Protein AF-A0A0F8ZDN7-F1 (afdb_monomer_lite)

Structure (mmCIF, N/CA/C/O backbone):
data_AF-A0A0F8ZDN7-F1
#
_entry.id   AF-A0A0F8ZDN7-F1
#
loop_
_atom_site.group_PDB
_atom_site.id
_atom_site.type_symbol
_atom_site.label_atom_id
_atom_site.label_alt_id
_atom_site.label_comp_id
_atom_site.label_asym_id
_atom_site.label_entity_id
_atom_site.label_seq_id
_atom_site.pdbx_PDB_ins_code
_atom_site.Cartn_x
_atom_site.Cartn_y
_atom_site.Cartn_z
_atom_site.occupancy
_atom_site.B_iso_or_equiv
_atom_site.auth_seq_id
_atom_site.auth_comp_id
_atom_site.auth_asym_id
_atom_site.auth_atom_id
_atom_site.pdbx_PDB_model_num
ATOM 1 N N . MET A 1 1 ? 13.975 -1.888 6.399 1.00 60.91 1 MET A N 1
ATOM 2 C CA . MET A 1 1 ? 14.126 -1.270 5.059 1.00 60.91 1 MET A CA 1
ATOM 3 C C . MET A 1 1 ? 15.285 -1.839 4.228 1.00 60.91 1 MET A C 1
ATOM 5 O O . MET A 1 1 ? 15.187 -1.721 3.017 1.00 60.91 1 MET A O 1
ATOM 9 N N . LYS A 1 2 ? 16.333 -2.465 4.804 1.00 70.50 2 LYS A N 1
ATOM 10 C CA . LYS A 1 2 ? 17.450 -3.062 4.029 1.00 70.50 2 LYS A CA 1
ATOM 11 C C . LYS A 1 2 ? 17.024 -4.209 3.092 1.0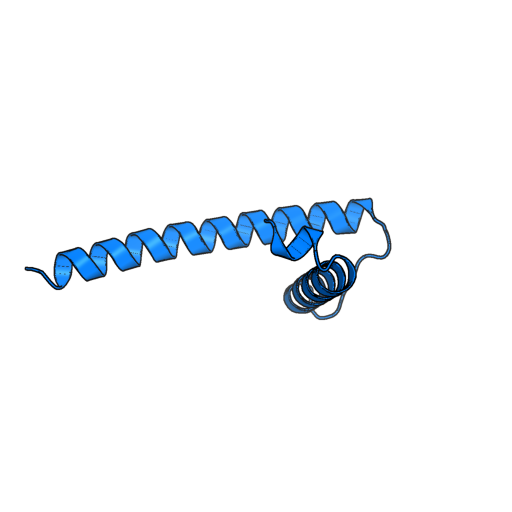0 70.50 2 LYS A C 1
ATOM 13 O O . LYS A 1 2 ? 17.300 -4.138 1.905 1.00 70.50 2 LYS A O 1
ATOM 18 N N . TRP A 1 3 ? 16.211 -5.143 3.582 1.00 76.19 3 TRP A N 1
ATOM 19 C CA . TRP A 1 3 ? 15.775 -6.321 2.815 1.00 76.19 3 TRP A CA 1
ATOM 20 C C . TRP A 1 3 ? 15.060 -6.003 1.485 1.00 76.19 3 TRP A C 1
ATOM 22 O O . TRP A 1 3 ? 15.357 -6.591 0.455 1.00 76.19 3 TRP A O 1
ATOM 32 N N . ALA A 1 4 ? 14.166 -5.008 1.465 1.00 70.88 4 ALA A N 1
ATOM 33 C CA . ALA A 1 4 ? 13.445 -4.626 0.243 1.00 70.88 4 ALA A CA 1
ATOM 34 C C . ALA A 1 4 ? 14.348 -3.981 -0.826 1.00 70.88 4 ALA A C 1
ATOM 36 O O . ALA A 1 4 ? 13.999 -3.986 -2.004 1.00 70.88 4 ALA A O 1
ATOM 37 N N . LYS A 1 5 ? 15.495 -3.415 -0.420 1.00 73.69 5 LYS A N 1
ATOM 38 C CA . LYS A 1 5 ? 16.513 -2.905 -1.349 1.00 73.69 5 LYS A CA 1
ATOM 39 C C . LYS A 1 5 ? 17.387 -4.033 -1.903 1.00 73.69 5 LYS A C 1
ATOM 41 O O . LYS A 1 5 ? 17.809 -3.941 -3.047 1.00 73.69 5 LYS A O 1
ATOM 46 N N . GLU A 1 6 ? 17.623 -5.078 -1.112 1.00 82.88 6 GLU A N 1
ATOM 47 C CA . GLU A 1 6 ? 18.378 -6.276 -1.509 1.00 82.88 6 GLU A CA 1
ATOM 48 C C . GLU A 1 6 ? 17.556 -7.201 -2.430 1.00 82.88 6 GLU A C 1
ATOM 50 O O . GLU A 1 6 ? 18.103 -7.762 -3.374 1.00 82.88 6 GLU A O 1
ATOM 55 N N . HIS A 1 7 ? 16.231 -7.283 -2.235 1.00 84.50 7 HIS A N 1
ATOM 56 C CA . HIS A 1 7 ? 15.321 -8.145 -3.008 1.00 84.50 7 HIS A CA 1
ATOM 57 C C . HIS A 1 7 ? 14.193 -7.349 -3.701 1.00 84.50 7 HIS A C 1
ATOM 59 O O . HIS A 1 7 ? 13.014 -7.474 -3.348 1.00 84.50 7 HIS A O 1
ATOM 65 N N . PRO A 1 8 ? 14.502 -6.529 -4.724 1.00 81.88 8 PRO A N 1
ATOM 66 C CA . PRO A 1 8 ? 13.527 -5.614 -5.323 1.00 81.88 8 PRO A CA 1
ATOM 67 C C . PRO A 1 8 ? 12.380 -6.330 -6.053 1.00 81.88 8 PRO A C 1
ATOM 69 O O . PRO A 1 8 ? 11.251 -5.837 -6.076 1.00 81.88 8 PRO A O 1
ATOM 72 N N . ARG A 1 9 ? 12.639 -7.504 -6.647 1.00 82.62 9 ARG A N 1
ATOM 73 C CA . ARG A 1 9 ? 11.609 -8.287 -7.353 1.00 82.62 9 ARG A CA 1
ATOM 74 C C . A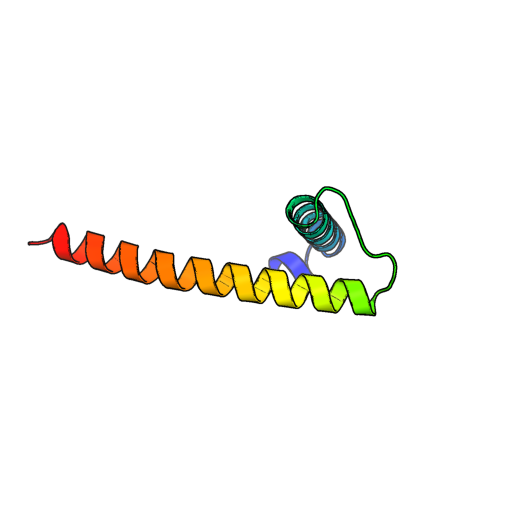RG A 1 9 ? 10.604 -8.902 -6.384 1.00 82.62 9 ARG A C 1
ATOM 76 O O . ARG A 1 9 ? 9.404 -8.796 -6.613 1.00 82.62 9 ARG A O 1
ATOM 83 N N . GLU A 1 10 ? 11.086 -9.498 -5.300 1.00 83.69 10 GLU A N 1
ATOM 84 C CA . GLU A 1 10 ? 10.240 -10.114 -4.273 1.00 83.69 10 GLU 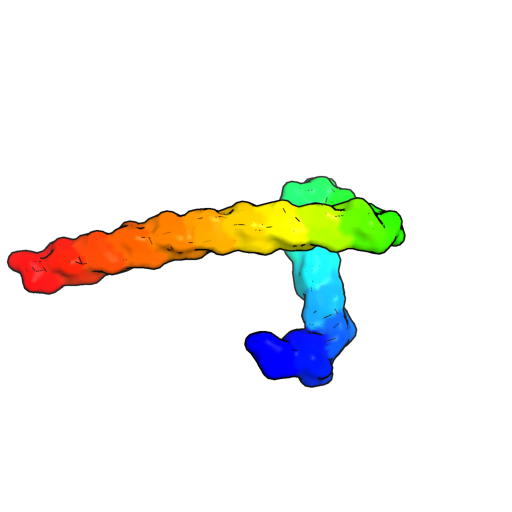A CA 1
ATOM 85 C C . GLU A 1 10 ? 9.417 -9.060 -3.531 1.00 83.69 10 GLU A C 1
ATOM 87 O O . GLU A 1 10 ? 8.218 -9.238 -3.323 1.00 83.69 10 GLU A O 1
ATOM 92 N N . ALA A 1 11 ? 10.025 -7.910 -3.222 1.00 81.44 11 ALA A N 1
ATOM 93 C CA . ALA A 1 11 ? 9.318 -6.781 -2.627 1.00 81.44 11 ALA A CA 1
ATOM 94 C C . ALA A 1 11 ? 8.162 -6.293 -3.518 1.00 81.44 11 ALA A C 1
ATOM 96 O O . ALA A 1 11 ? 7.059 -6.054 -3.024 1.00 81.44 11 ALA A O 1
ATOM 97 N N . LYS A 1 12 ? 8.388 -6.203 -4.836 1.00 82.12 12 LYS A N 1
ATOM 98 C CA . LYS A 1 12 ? 7.350 -5.823 -5.805 1.00 82.12 12 LYS A CA 1
ATOM 99 C C . LYS A 1 12 ? 6.213 -6.848 -5.867 1.00 82.12 12 LYS A C 1
ATOM 101 O O . LYS A 1 12 ? 5.049 -6.455 -5.918 1.00 82.12 12 LYS A O 1
ATOM 106 N N . TRP A 1 13 ? 6.541 -8.140 -5.840 1.00 83.44 13 TRP A N 1
ATOM 107 C CA . TRP A 1 13 ? 5.557 -9.227 -5.818 1.00 83.44 13 TRP A CA 1
ATOM 108 C C . TRP A 1 13 ? 4.693 -9.213 -4.556 1.00 83.44 13 TRP A C 1
ATOM 110 O O . TRP A 1 13 ? 3.473 -9.344 -4.644 1.00 83.44 13 TRP A O 1
ATOM 120 N N . LEU A 1 14 ? 5.309 -9.008 -3.391 1.00 83.31 14 LEU A N 1
ATOM 121 C CA . LEU A 1 14 ? 4.593 -8.893 -2.120 1.00 83.31 14 LEU A CA 1
ATOM 122 C C . LEU A 1 14 ? 3.654 -7.685 -2.110 1.00 83.31 14 LEU A C 1
ATOM 124 O O . LEU A 1 14 ? 2.503 -7.808 -1.696 1.00 83.31 14 LEU A O 1
ATOM 128 N N . GLU A 1 15 ? 4.117 -6.535 -2.603 1.00 80.31 15 GLU A N 1
ATOM 129 C CA . GLU A 1 15 ? 3.285 -5.337 -2.736 1.00 80.31 15 GLU A CA 1
ATOM 130 C C . GLU A 1 15 ? 2.068 -5.603 -3.638 1.00 80.31 15 GLU A C 1
ATOM 132 O O . GLU A 1 15 ? 0.937 -5.269 -3.287 1.00 80.31 15 GLU A O 1
ATOM 137 N N . GLU A 1 16 ? 2.282 -6.265 -4.776 1.00 82.06 16 GLU A N 1
ATOM 138 C CA . GLU A 1 16 ? 1.215 -6.631 -5.704 1.00 82.06 16 GLU A CA 1
ATOM 139 C C . GLU A 1 16 ? 0.195 -7.597 -5.096 1.00 82.06 16 GLU A C 1
ATOM 141 O O . GLU A 1 16 ? -1.010 -7.373 -5.231 1.00 82.06 16 GLU A O 1
ATOM 146 N N . MET A 1 17 ? 0.652 -8.632 -4.387 1.00 84.38 17 MET A N 1
ATOM 147 C CA . MET A 1 17 ? -0.238 -9.557 -3.681 1.00 84.38 17 MET A CA 1
ATOM 148 C C . MET A 1 17 ? -1.087 -8.848 -2.631 1.00 84.38 17 MET A C 1
ATOM 150 O O . MET A 1 17 ? -2.283 -9.114 -2.543 1.00 84.38 17 MET A O 1
ATOM 154 N N . VAL A 1 18 ? -0.491 -7.951 -1.843 1.00 81.75 18 VAL A N 1
ATOM 155 C CA . VAL A 1 18 ? -1.214 -7.218 -0.795 1.00 81.75 18 VAL A CA 1
ATOM 156 C C . VAL A 1 18 ? -2.284 -6.323 -1.410 1.00 81.75 18 VAL A C 1
ATOM 158 O O . VAL A 1 18 ? -3.434 -6.376 -0.986 1.00 81.75 18 VAL A O 1
ATOM 161 N N . ILE A 1 19 ? -1.943 -5.562 -2.453 1.00 79.44 19 ILE A N 1
ATOM 162 C CA . ILE A 1 19 ? -2.912 -4.700 -3.145 1.00 79.44 19 ILE A CA 1
ATOM 163 C C . ILE A 1 19 ? -4.052 -5.533 -3.732 1.00 79.44 19 ILE A C 1
ATOM 165 O O . ILE A 1 19 ? -5.217 -5.203 -3.529 1.00 79.44 19 ILE A O 1
ATOM 169 N N . ARG A 1 20 ? -3.735 -6.640 -4.416 1.00 81.44 20 ARG A N 1
ATOM 170 C CA . ARG A 1 20 ? -4.753 -7.538 -4.978 1.00 81.44 20 ARG A CA 1
ATOM 171 C C . ARG A 1 20 ? -5.637 -8.138 -3.894 1.00 81.44 20 ARG A C 1
ATOM 173 O O . ARG A 1 20 ? -6.844 -8.198 -4.081 1.00 81.44 20 ARG A O 1
ATOM 180 N N . ARG A 1 21 ? -5.069 -8.573 -2.769 1.00 81.06 21 ARG A N 1
ATOM 181 C CA . ARG A 1 21 ? -5.830 -9.167 -1.661 1.00 81.06 21 ARG A CA 1
ATOM 182 C C . ARG A 1 21 ? -6.835 -8.180 -1.073 1.00 81.06 21 ARG A C 1
ATOM 184 O O . ARG A 1 21 ? -7.979 -8.554 -0.847 1.00 81.06 21 ARG A O 1
ATOM 191 N N . GLU A 1 22 ? -6.416 -6.939 -0.862 1.00 78.94 22 GLU A N 1
ATOM 192 C CA . GLU A 1 22 ? -7.259 -5.897 -0.263 1.00 78.94 22 GLU A CA 1
ATOM 193 C C . GLU A 1 22 ? -8.299 -5.338 -1.249 1.00 78.94 22 GLU A C 1
ATOM 195 O O . GLU A 1 22 ? -9.366 -4.894 -0.839 1.00 78.94 22 GLU A O 1
ATOM 200 N N . LEU A 1 23 ? -8.021 -5.393 -2.557 1.00 78.75 23 LEU A N 1
ATOM 201 C CA . LEU A 1 23 ? -8.909 -4.895 -3.615 1.00 78.75 23 LEU A CA 1
ATOM 202 C C . LEU A 1 23 ? -9.681 -6.007 -4.350 1.00 78.75 23 LEU A C 1
ATOM 204 O O . LEU A 1 23 ? -10.149 -5.792 -5.467 1.00 78.75 23 LEU A O 1
ATOM 208 N N . GLY A 1 24 ? -9.793 -7.208 -3.772 1.00 80.75 24 GLY A N 1
ATOM 209 C CA . GLY A 1 24 ? -10.598 -8.297 -4.346 1.00 80.75 24 GLY A CA 1
ATOM 210 C C . GLY A 1 24 ? -10.096 -8.824 -5.699 1.00 80.75 24 GLY A C 1
ATOM 211 O O . GLY A 1 24 ? -10.885 -9.183 -6.564 1.00 80.75 24 GLY A O 1
ATOM 212 N N . GLY A 1 25 ? -8.780 -8.844 -5.908 1.00 79.56 25 GLY A N 1
ATOM 213 C CA . GLY A 1 25 ? -8.119 -9.309 -7.131 1.00 79.56 25 GLY A CA 1
ATOM 214 C C . GLY A 1 25 ? -7.739 -8.194 -8.108 1.00 79.56 25 GLY A C 1
ATOM 215 O O . GLY A 1 25 ? -6.998 -8.447 -9.061 1.00 79.56 25 GLY A O 1
ATOM 216 N N . TYR A 1 26 ? -8.177 -6.955 -7.866 1.00 78.12 26 TYR A N 1
ATOM 217 C CA . TYR A 1 26 ? -7.838 -5.823 -8.722 1.00 78.12 26 TYR A CA 1
ATOM 218 C C . TYR A 1 26 ? -6.408 -5.322 -8.479 1.00 78.12 26 TYR A C 1
ATOM 220 O O . TYR A 1 26 ? -5.997 -5.056 -7.350 1.00 78.12 26 TYR A O 1
ATOM 228 N N . TYR A 1 27 ? -5.658 -5.135 -9.568 1.00 78.50 27 TYR A N 1
ATOM 229 C CA . TYR A 1 27 ? -4.345 -4.499 -9.542 1.00 78.50 27 TYR A CA 1
ATOM 230 C C . TYR A 1 27 ? -4.263 -3.377 -10.583 1.00 78.50 27 TYR A C 1
ATOM 232 O O . TYR A 1 27 ? -4.345 -3.644 -11.788 1.00 78.50 27 TYR A O 1
ATOM 240 N N . PRO A 1 28 ? -4.112 -2.112 -10.157 1.00 78.56 28 PRO A N 1
ATOM 241 C CA . PRO A 1 28 ? -4.065 -0.991 -11.083 1.00 78.56 28 PRO A CA 1
ATOM 242 C C . PRO A 1 28 ? -2.792 -1.027 -11.942 1.00 78.56 28 PRO A C 1
ATOM 244 O O . PRO A 1 28 ? -1.679 -0.932 -11.431 1.00 78.56 28 PRO A O 1
ATOM 247 N N . LYS A 1 29 ? -2.967 -1.080 -13.271 1.00 84.06 29 LYS A N 1
ATOM 248 C CA . LYS A 1 29 ? -1.866 -0.959 -14.249 1.00 84.06 29 LYS A CA 1
ATOM 249 C C . LYS A 1 29 ? -1.270 0.454 -14.300 1.00 84.06 29 LYS A C 1
ATOM 251 O O . LYS A 1 29 ? -0.112 0.620 -14.663 1.00 84.06 29 LYS A O 1
ATOM 256 N N . ASN A 1 30 ? -2.061 1.473 -13.948 1.00 87.81 30 ASN A N 1
ATOM 257 C CA . ASN A 1 30 ? -1.597 2.857 -13.910 1.00 87.81 30 ASN A CA 1
ATOM 258 C C . ASN A 1 30 ? -0.702 3.075 -12.670 1.00 87.81 30 ASN A C 1
ATOM 260 O O . ASN A 1 30 ? -1.180 2.869 -11.547 1.00 87.81 30 ASN A O 1
ATOM 264 N N . PRO A 1 31 ? 0.554 3.527 -12.846 1.00 81.38 31 PRO A N 1
ATOM 265 C CA . PRO A 1 31 ? 1.510 3.674 -11.750 1.00 81.38 31 PRO A CA 1
ATOM 266 C C . PRO A 1 31 ? 1.054 4.676 -10.681 1.00 81.38 31 PRO A C 1
ATOM 268 O O . PRO A 1 31 ? 1.313 4.457 -9.499 1.00 81.38 31 PRO A O 1
ATOM 271 N N . LEU A 1 32 ? 0.317 5.725 -11.060 1.00 84.00 32 LEU A N 1
ATOM 272 C CA . LEU A 1 32 ? -0.189 6.727 -10.122 1.00 84.00 32 LEU A CA 1
ATOM 273 C C . LEU A 1 32 ? -1.296 6.149 -9.229 1.00 84.00 32 LEU A C 1
ATOM 275 O O . LEU A 1 32 ? -1.271 6.310 -8.010 1.00 84.00 32 LEU A O 1
ATOM 279 N N . LYS A 1 33 ? -2.234 5.399 -9.826 1.00 79.69 33 LYS A N 1
ATOM 280 C CA . LYS A 1 33 ? -3.283 4.689 -9.073 1.00 79.69 33 LYS A CA 1
ATOM 281 C C . LYS A 1 33 ? -2.683 3.629 -8.148 1.00 79.69 33 LYS A C 1
ATOM 283 O O . LYS A 1 33 ? -3.166 3.455 -7.035 1.00 79.69 33 LYS A O 1
ATOM 288 N N . ARG A 1 34 ? -1.624 2.947 -8.593 1.00 82.25 34 ARG A N 1
ATOM 289 C CA . ARG A 1 34 ? -0.882 1.975 -7.781 1.00 82.25 34 ARG A CA 1
ATOM 290 C C . ARG A 1 34 ? -0.253 2.635 -6.558 1.00 82.25 34 ARG A C 1
ATOM 292 O O . ARG A 1 34 ? -0.524 2.189 -5.451 1.00 82.25 34 ARG A O 1
ATOM 299 N N . ALA A 1 35 ? 0.499 3.719 -6.750 1.00 80.94 35 ALA A N 1
ATOM 300 C CA . ALA A 1 35 ? 1.119 4.456 -5.650 1.00 80.94 35 ALA A CA 1
ATOM 301 C C . ALA A 1 35 ? 0.078 4.941 -4.629 1.00 80.94 35 ALA A C 1
ATOM 303 O O . ALA A 1 35 ? 0.248 4.732 -3.432 1.00 80.94 35 ALA A O 1
ATOM 304 N N . PHE A 1 36 ? -1.038 5.501 -5.106 1.00 82.56 36 PHE A N 1
ATOM 305 C CA . PHE A 1 36 ? -2.134 5.952 -4.249 1.00 82.56 36 PHE A CA 1
ATOM 306 C C . PHE A 1 36 ? -2.716 4.820 -3.388 1.00 82.56 36 PHE A C 1
ATOM 308 O O . PHE A 1 36 ? -2.845 4.969 -2.172 1.00 82.56 36 PHE A O 1
ATOM 315 N N . MET A 1 37 ? -3.005 3.664 -3.996 1.00 78.88 37 MET A N 1
ATOM 316 C CA . MET A 1 37 ? -3.522 2.499 -3.272 1.00 78.88 37 MET A CA 1
ATOM 317 C C . MET A 1 37 ? -2.508 1.958 -2.258 1.00 78.88 37 MET A C 1
ATOM 319 O O . MET A 1 37 ? -2.877 1.716 -1.109 1.00 78.88 37 MET A O 1
ATOM 323 N N . SER A 1 38 ? -1.228 1.839 -2.628 1.00 78.06 38 SER A N 1
ATOM 324 C CA . SER A 1 38 ? -0.163 1.431 -1.700 1.00 78.06 38 SER A CA 1
ATOM 325 C C . SER A 1 38 ? -0.070 2.365 -0.492 1.00 78.06 38 SER A C 1
ATOM 327 O O . SER A 1 38 ? 0.054 1.901 0.644 1.00 78.06 38 SER A O 1
ATOM 329 N N . THR A 1 39 ? -0.165 3.680 -0.710 1.00 81.88 39 THR A N 1
ATOM 330 C CA . THR A 1 39 ? -0.129 4.680 0.364 1.00 81.88 39 THR A CA 1
ATOM 331 C C . THR A 1 39 ? -1.322 4.544 1.305 1.00 81.88 39 THR A C 1
ATOM 333 O O . THR A 1 39 ? -1.131 4.545 2.523 1.00 81.88 39 THR A O 1
ATOM 336 N N . ILE A 1 40 ? -2.538 4.385 0.772 1.00 81.69 40 ILE A N 1
ATOM 337 C CA . ILE A 1 40 ? -3.744 4.207 1.594 1.00 81.69 40 ILE A CA 1
ATOM 338 C C . ILE A 1 40 ? -3.660 2.917 2.411 1.00 81.69 40 ILE A C 1
ATOM 340 O O . ILE A 1 40 ? -3.889 2.951 3.621 1.00 81.69 40 ILE A O 1
ATOM 344 N N . LEU A 1 41 ? -3.279 1.798 1.791 1.00 78.81 41 LEU A N 1
ATOM 345 C CA . LEU A 1 41 ? -3.138 0.513 2.483 1.00 78.81 41 LEU A CA 1
ATOM 346 C C . LEU A 1 41 ? -2.045 0.561 3.558 1.00 78.81 41 LEU A C 1
ATOM 348 O O . LEU A 1 41 ? -2.239 0.068 4.670 1.00 78.81 41 LEU A O 1
ATOM 352 N N . GLY A 1 42 ? -0.919 1.219 3.274 1.00 75.38 42 GLY A N 1
ATOM 353 C CA . GLY A 1 42 ? 0.139 1.454 4.255 1.00 75.38 42 GLY A CA 1
ATOM 354 C C . GLY A 1 42 ? -0.326 2.317 5.433 1.00 75.38 42 GLY A C 1
ATOM 355 O O . GLY A 1 42 ? -0.041 1.999 6.591 1.00 75.38 42 GLY A O 1
ATOM 356 N N . ALA A 1 43 ? -1.088 3.382 5.165 1.00 73.62 43 ALA A N 1
ATOM 357 C CA . ALA A 1 43 ? -1.654 4.249 6.197 1.00 73.62 43 ALA A CA 1
ATOM 358 C C . ALA A 1 43 ? -2.699 3.517 7.058 1.00 73.62 43 ALA A C 1
ATOM 360 O O . ALA A 1 43 ? -2.673 3.627 8.289 1.00 73.62 43 ALA A O 1
ATOM 361 N N . ALA A 1 44 ? -3.567 2.716 6.433 1.00 67.69 44 ALA A N 1
ATOM 362 C CA . ALA A 1 44 ? -4.532 1.869 7.123 1.00 67.69 44 ALA A CA 1
ATOM 363 C C . ALA A 1 44 ? -3.821 0.840 8.017 1.00 67.69 44 ALA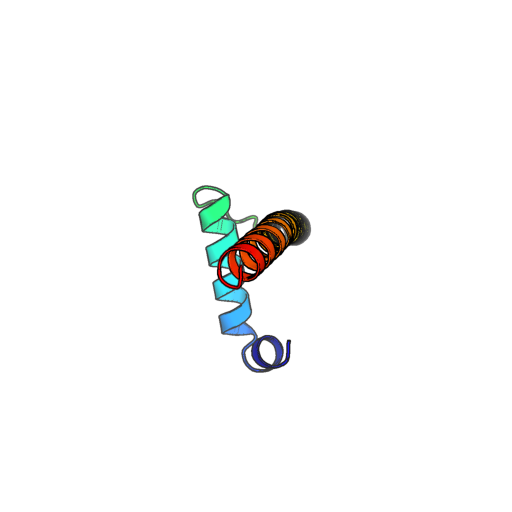 A C 1
ATOM 365 O O . ALA A 1 44 ? -4.096 0.771 9.217 1.00 67.69 44 ALA A O 1
ATOM 366 N N . SER A 1 45 ? -2.831 0.120 7.482 1.00 65.62 45 SER A N 1
ATOM 367 C CA . SER A 1 45 ? -2.024 -0.859 8.227 1.00 65.62 45 SER A CA 1
ATOM 368 C C . SER A 1 45 ? -1.297 -0.234 9.427 1.00 65.62 45 SER A C 1
ATOM 370 O O . SER A 1 45 ? -1.295 -0.794 10.528 1.00 65.62 45 SER A O 1
ATOM 372 N N . ASN A 1 46 ? -0.761 0.983 9.275 1.00 60.62 46 ASN A N 1
ATOM 373 C CA . ASN A 1 46 ? -0.158 1.728 10.384 1.00 60.62 46 ASN A CA 1
ATOM 374 C C . ASN A 1 46 ? -1.174 2.100 11.473 1.00 60.62 46 ASN A C 1
ATOM 376 O O . ASN A 1 46 ? -0.848 2.039 12.664 1.00 60.62 46 ASN A O 1
ATOM 380 N N . LYS A 1 47 ? -2.413 2.431 11.095 1.00 56.84 47 LYS A N 1
ATOM 381 C CA . LYS A 1 47 ? -3.500 2.696 12.048 1.00 56.84 47 LYS A CA 1
ATOM 382 C C . LYS A 1 47 ? -3.848 1.435 12.849 1.00 56.84 47 LYS A C 1
ATOM 384 O O . LYS A 1 47 ? -3.930 1.511 14.075 1.00 56.84 47 LYS A O 1
ATOM 389 N N . TYR A 1 48 ? -3.934 0.271 12.198 1.00 50.16 48 TYR A N 1
ATOM 390 C CA . TYR A 1 48 ? -4.160 -1.015 12.875 1.00 50.16 48 TYR A CA 1
ATOM 391 C C . TYR A 1 48 ? -2.992 -1.426 13.787 1.00 50.16 48 TYR A C 1
ATOM 393 O O . TYR A 1 48 ? -3.220 -1.860 14.920 1.00 50.16 48 TYR A O 1
ATOM 401 N N . LYS A 1 49 ? -1.736 -1.216 13.363 1.00 53.06 49 LYS A N 1
ATOM 402 C CA . LYS A 1 49 ? -0.556 -1.464 14.213 1.00 53.06 49 LYS A CA 1
ATOM 403 C C . LYS A 1 49 ? -0.574 -0.616 15.484 1.00 53.06 49 LYS A C 1
ATOM 405 O O . LYS A 1 49 ? -0.322 -1.144 16.564 1.00 53.06 49 LYS A O 1
ATOM 410 N N . LYS A 1 50 ? -0.914 0.674 15.383 1.00 53.75 50 LYS A N 1
ATOM 411 C CA . LYS A 1 50 ? -0.926 1.597 16.534 1.00 53.75 50 LYS A CA 1
ATOM 412 C C . LYS A 1 50 ? -1.983 1.211 17.580 1.00 53.75 50 LYS A C 1
ATOM 414 O O . LYS A 1 50 ? -1.723 1.310 18.780 1.00 53.75 50 LYS A O 1
ATOM 419 N N . VAL A 1 51 ? -3.143 0.717 17.137 1.00 55.69 51 VAL A N 1
ATOM 420 C CA . VAL A 1 51 ? -4.201 0.195 18.023 1.00 55.69 51 VAL A CA 1
ATOM 421 C C . VAL A 1 51 ? -3.749 -1.094 18.715 1.00 55.69 51 VAL A C 1
ATOM 423 O O . VAL A 1 51 ? -3.927 -1.237 19.927 1.00 55.69 51 VAL A O 1
ATOM 426 N N . ASN A 1 52 ? -3.088 -1.996 17.985 1.00 57.06 52 ASN A N 1
ATOM 427 C CA . ASN A 1 52 ? -2.612 -3.256 18.549 1.00 57.06 52 ASN A CA 1
ATOM 428 C C . ASN A 1 52 ? -1.501 -3.044 19.596 1.00 57.06 52 ASN A C 1
ATOM 430 O O . ASN A 1 52 ? -1.532 -3.659 20.658 1.00 57.06 52 ASN A O 1
ATOM 434 N N . THR A 1 53 ? -0.572 -2.105 19.377 1.00 59.69 53 THR A N 1
ATOM 435 C CA . THR A 1 53 ? 0.472 -1.778 20.368 1.00 59.69 53 THR A CA 1
ATOM 436 C C . THR A 1 53 ? -0.118 -1.215 21.663 1.00 59.69 53 THR A C 1
ATOM 438 O O . THR A 1 53 ? 0.306 -1.602 22.751 1.00 59.69 53 THR A O 1
ATOM 441 N N . LYS A 1 54 ? -1.141 -0.352 21.571 1.00 59.31 54 LYS A N 1
ATOM 442 C CA . LYS A 1 54 ? -1.824 0.213 22.747 1.00 59.31 54 LYS A CA 1
ATOM 443 C C . LYS A 1 54 ? -2.559 -0.867 23.551 1.00 59.31 54 LYS A C 1
ATOM 445 O O . LYS A 1 54 ? -2.477 -0.874 24.778 1.00 59.31 54 LYS A O 1
ATOM 450 N N . ASN A 1 55 ? -3.226 -1.801 22.872 1.00 62.88 55 ASN A N 1
ATOM 451 C CA . ASN A 1 55 ? -3.892 -2.936 23.519 1.00 62.88 55 ASN A CA 1
ATOM 452 C C . ASN A 1 55 ? -2.895 -3.922 24.132 1.00 62.88 55 ASN A C 1
ATOM 454 O O . ASN A 1 55 ? -3.107 -4.411 25.240 1.00 62.88 55 ASN A O 1
ATOM 458 N N . ARG A 1 56 ? -1.772 -4.167 23.455 1.00 64.50 56 ARG A N 1
ATOM 459 C CA . ARG A 1 56 ? -0.713 -5.050 23.945 1.00 64.50 56 ARG A CA 1
ATOM 460 C C . ARG A 1 56 ? -0.022 -4.474 25.185 1.00 64.50 56 ARG A C 1
ATOM 462 O O . ARG A 1 56 ? 0.198 -5.214 26.137 1.00 64.50 56 ARG A O 1
ATOM 469 N N . LEU A 1 57 ? 0.223 -3.162 25.225 1.00 66.44 57 LEU A N 1
ATOM 470 C CA . LEU A 1 57 ? 0.745 -2.473 26.411 1.00 66.44 57 LEU A CA 1
ATOM 471 C C . LEU A 1 57 ? -0.245 -2.523 27.585 1.00 66.44 57 LEU A C 1
ATOM 473 O O . LEU A 1 57 ? 0.148 -2.857 28.698 1.00 66.44 57 LEU A O 1
ATOM 477 N N . LYS A 1 58 ? -1.538 -2.269 27.335 1.00 68.56 58 LYS A N 1
ATOM 478 C CA . LYS A 1 58 ? -2.586 -2.414 28.360 1.00 68.56 58 LYS A CA 1
ATOM 479 C C . LYS A 1 58 ? -2.644 -3.832 28.931 1.00 68.56 58 LYS A C 1
ATOM 481 O O . LYS A 1 58 ? -2.733 -3.989 30.144 1.00 68.56 58 LYS A O 1
ATOM 486 N N . ASN A 1 59 ? -2.562 -4.850 28.075 1.00 73.81 59 ASN A N 1
ATOM 487 C CA . ASN A 1 59 ? -2.559 -6.244 28.517 1.00 73.81 59 ASN A CA 1
ATOM 488 C C . ASN A 1 59 ? -1.313 -6.595 29.334 1.00 73.81 59 ASN A C 1
ATOM 490 O O . ASN A 1 59 ? -1.443 -7.321 30.310 1.00 73.81 59 ASN A O 1
ATOM 494 N N . LEU A 1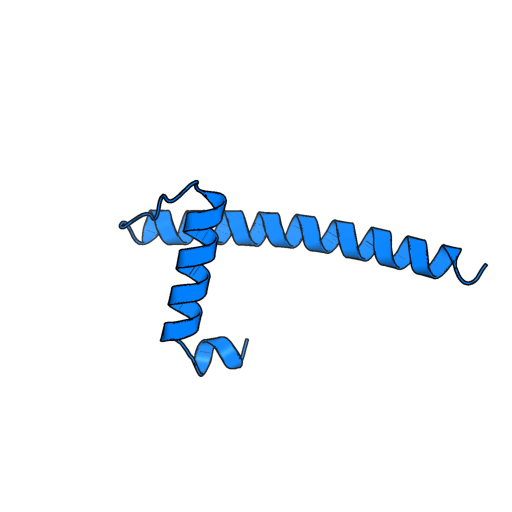 60 ? -0.136 -6.070 28.982 1.00 74.75 60 LEU A N 1
ATOM 495 C CA . LEU A 1 60 ? 1.087 -6.268 29.767 1.00 74.75 60 LEU A CA 1
ATOM 496 C C . LEU A 1 60 ? 0.995 -5.611 31.149 1.00 74.75 60 LEU A C 1
ATOM 498 O O . LEU A 1 60 ? 1.302 -6.261 32.142 1.00 74.75 60 LEU A O 1
ATOM 502 N N . ILE A 1 61 ? 0.501 -4.369 31.229 1.00 70.50 61 ILE A N 1
ATOM 503 C CA . ILE A 1 61 ? 0.281 -3.672 32.509 1.00 70.50 61 ILE A CA 1
ATOM 504 C C . ILE A 1 61 ? -0.708 -4.449 33.386 1.00 70.50 61 ILE A C 1
ATOM 506 O O . ILE A 1 61 ? -0.474 -4.613 34.577 1.00 70.50 61 ILE A O 1
ATOM 510 N N . ARG A 1 62 ? -1.792 -4.977 32.799 1.00 70.69 62 ARG A N 1
ATOM 511 C CA . ARG A 1 62 ? -2.796 -5.764 33.532 1.00 70.69 62 ARG A CA 1
ATOM 512 C C . ARG A 1 62 ? -2.282 -7.132 33.996 1.00 70.69 62 ARG A C 1
ATOM 514 O O . ARG A 1 62 ? -2.878 -7.708 34.889 1.00 70.69 62 ARG A O 1
ATOM 521 N N . LYS A 1 63 ? -1.234 -7.674 33.368 1.00 68.38 63 LYS A N 1
ATOM 522 C CA . LYS A 1 63 ? -0.654 -8.984 33.715 1.00 68.38 63 LYS A CA 1
ATOM 523 C C . L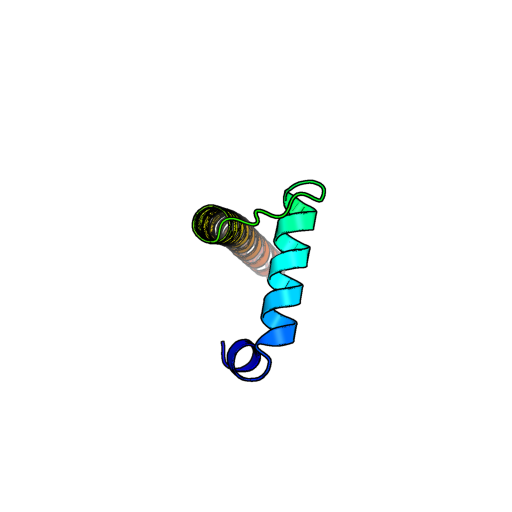YS A 1 63 ? 0.388 -8.904 34.839 1.00 68.38 63 LYS A C 1
ATOM 525 O O . LYS A 1 63 ? 0.696 -9.929 35.425 1.00 68.38 63 LYS A O 1
ATOM 530 N N . ASN A 1 64 ? 0.927 -7.710 35.092 1.00 64.81 64 ASN A N 1
ATOM 531 C CA . ASN A 1 64 ? 1.918 -7.414 36.135 1.00 64.81 64 ASN A CA 1
ATOM 532 C C . ASN A 1 64 ? 1.297 -6.765 37.389 1.00 64.81 64 ASN A C 1
ATOM 534 O O . ASN A 1 64 ? 2.020 -6.194 38.203 1.00 64.81 64 ASN A O 1
ATOM 538 N N . ARG A 1 65 ? -0.031 -6.804 37.520 1.00 53.22 65 ARG A N 1
ATOM 539 C CA . ARG A 1 65 ? -0.789 -6.303 38.668 1.00 53.22 65 ARG A CA 1
ATOM 540 C C . ARG A 1 65 ? -1.559 -7.459 39.281 1.00 53.22 65 ARG A C 1
ATOM 542 O O . ARG A 1 65 ? -1.667 -7.465 40.520 1.00 53.22 65 ARG A O 1
#

Secondary structure (DSSP, 8-state):
-HHHHH-HHHHHHHHHHHHHHHTTT---SSHHHHHHHHHHHHHHHHHHHHHHHHHHHHHHHHH--

Foldseek 3Di:
DVVCVVPVPVVVVVLQVVLCVVVVRDDDPDVVVSVVSSVVVVVVVVVVVVVVVVVVVVVVVVVVD

Organism: NCBI:txid412755

Radius of gyration: 16.32 Å; chains: 1; bounding box: 29×17×53 Å

Sequence (65 aa):
MKWAKEHPREAKWLEEMVIRRELGGYYPKNPLKRAFMSTILGAASNKYKKVNTKNRLKNLIRKNR

pLDDT: mean 74.01, std 9.82, range [50.16, 87.81]